Protein AF-A0A822A6I9-F1 (afdb_monomer_lite)

Secondary structure (DSSP, 8-state):
--PPPPPPP---------------------------------------PPPPPS-PPPPPPP-S-GGGTTS----HHHHT--------TTTT----SS-GGGG-TTSPPPHHHHHHTS---S-HHHHHHHHHHT---TT-PPPPP--HHHHHHHHHTTS------

pLDDT: mean 73.32, std 19.35, range [28.64, 95.44]

Structure (mmCIF, N/CA/C/O backbone):
data_AF-A0A822A6I9-F1
#
_entry.id   AF-A0A822A6I9-F1
#
loop_
_atom_site.group_PDB
_atom_site.id
_atom_site.type_symbol
_atom_site.label_atom_id
_atom_site.label_alt_id
_atom_site.label_comp_id
_atom_site.label_asym_id
_atom_site.label_entity_id
_atom_site.label_seq_id
_atom_site.pdbx_PDB_ins_code
_atom_site.Cartn_x
_atom_site.Cartn_y
_atom_site.Cartn_z
_atom_site.occupancy
_atom_site.B_iso_or_equiv
_atom_site.auth_seq_id
_atom_site.auth_comp_id
_atom_site.auth_asym_id
_atom_site.auth_atom_id
_atom_site.pdbx_PDB_model_num
ATOM 1 N N . MET A 1 1 ? -6.146 -0.166 -33.565 1.00 44.50 1 MET A N 1
ATOM 2 C CA . MET A 1 1 ? -5.992 -0.046 -35.032 1.00 44.50 1 MET A CA 1
ATOM 3 C C . MET A 1 1 ? -5.838 1.429 -35.357 1.00 44.50 1 MET A C 1
ATOM 5 O O . MET A 1 1 ? -6.741 2.186 -35.039 1.00 44.50 1 MET A O 1
ATOM 9 N N . ALA A 1 2 ? -4.689 1.839 -35.889 1.00 55.34 2 ALA A N 1
ATOM 10 C CA . ALA A 1 2 ? -4.412 3.209 -36.334 1.00 55.34 2 ALA A CA 1
ATOM 11 C C . ALA A 1 2 ? -4.028 3.170 -37.829 1.00 55.34 2 ALA A C 1
ATOM 13 O O . ALA A 1 2 ? -3.448 2.162 -38.244 1.00 55.34 2 ALA A O 1
ATOM 14 N N . PRO A 1 3 ? -4.359 4.188 -38.646 1.00 67.62 3 PRO A N 1
ATOM 15 C CA . PRO A 1 3 ? -4.073 4.172 -40.082 1.00 67.62 3 PRO A CA 1
ATOM 16 C C . PRO A 1 3 ? -2.643 4.665 -40.408 1.00 67.62 3 PRO A C 1
ATOM 18 O O . PRO A 1 3 ? -2.040 5.3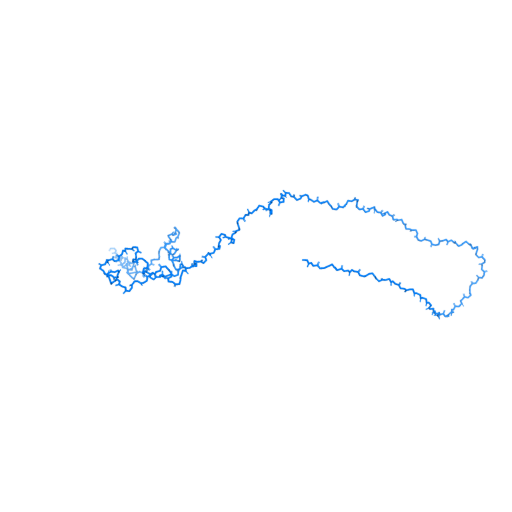61 -39.588 1.00 67.62 3 PRO A O 1
ATOM 21 N N . PRO A 1 4 ? -2.087 4.326 -41.591 1.00 55.00 4 PRO A N 1
ATOM 22 C CA . PRO A 1 4 ? -0.720 4.682 -41.969 1.00 55.00 4 PRO A CA 1
ATOM 23 C C . PRO A 1 4 ? -0.622 6.068 -42.632 1.00 55.00 4 PRO A C 1
ATOM 25 O O . PRO A 1 4 ? -1.512 6.497 -43.366 1.00 55.00 4 PRO A O 1
ATOM 28 N N . ILE A 1 5 ? 0.503 6.752 -42.402 1.00 49.09 5 ILE A N 1
ATOM 29 C CA . ILE A 1 5 ? 0.854 8.047 -43.004 1.00 49.09 5 ILE A CA 1
ATOM 30 C C . ILE A 1 5 ? 1.493 7.809 -44.380 1.00 49.09 5 ILE A C 1
ATOM 32 O O . ILE A 1 5 ? 2.503 7.117 -44.491 1.00 49.09 5 ILE A O 1
ATOM 36 N N . THR A 1 6 ? 0.913 8.406 -45.422 1.00 53.06 6 THR A N 1
ATOM 37 C CA . THR A 1 6 ? 1.451 8.436 -46.793 1.00 53.06 6 THR A CA 1
ATOM 38 C C . THR A 1 6 ? 2.342 9.669 -46.966 1.00 53.06 6 THR A C 1
ATOM 40 O O . THR A 1 6 ? 1.887 10.782 -46.713 1.00 53.06 6 THR A O 1
ATOM 43 N N . GLN A 1 7 ? 3.590 9.495 -47.414 1.00 45.00 7 GLN A N 1
ATOM 44 C CA . GLN A 1 7 ? 4.458 10.597 -47.856 1.00 45.00 7 GLN A CA 1
ATOM 45 C C . GLN A 1 7 ? 4.350 10.755 -49.379 1.00 45.00 7 GLN A C 1
ATOM 47 O O . GLN A 1 7 ? 4.449 9.771 -50.110 1.00 45.00 7 GLN A O 1
ATOM 52 N N . GLN A 1 8 ? 4.134 11.984 -49.854 1.00 37.06 8 GLN A N 1
ATOM 53 C CA . GLN A 1 8 ? 4.090 12.324 -51.278 1.00 37.06 8 GLN A CA 1
ATOM 54 C C . GLN A 1 8 ? 5.444 12.885 -51.730 1.00 37.06 8 GLN A C 1
ATOM 56 O O . GLN A 1 8 ? 5.996 13.779 -51.091 1.00 37.06 8 GLN A O 1
ATOM 61 N N . ALA A 1 9 ? 5.957 12.359 -52.843 1.00 39.69 9 ALA A N 1
ATOM 62 C CA . ALA A 1 9 ? 7.107 12.881 -53.569 1.00 39.69 9 ALA A CA 1
ATOM 63 C C . ALA A 1 9 ? 6.651 13.973 -54.547 1.00 39.69 9 ALA A C 1
ATOM 65 O O . ALA A 1 9 ? 5.690 13.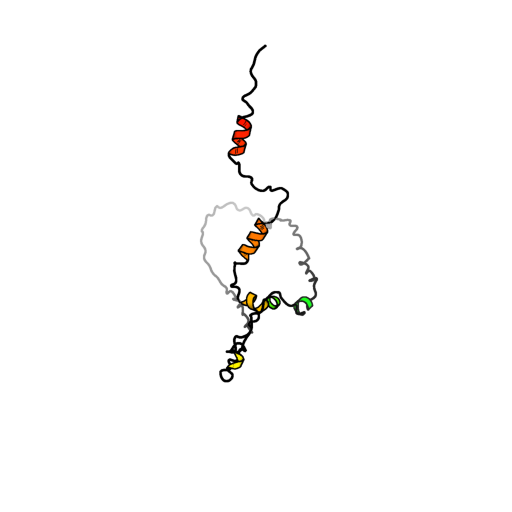764 -55.288 1.00 39.69 9 ALA A O 1
ATOM 66 N N . THR A 1 10 ? 7.348 15.109 -54.592 1.00 43.78 10 THR A N 1
ATOM 67 C CA . THR A 1 10 ? 7.144 16.135 -55.621 1.00 43.78 10 THR A CA 1
ATOM 68 C C . THR A 1 10 ? 8.398 16.300 -56.470 1.00 43.78 10 THR A C 1
ATOM 70 O O . THR A 1 10 ? 9.516 16.470 -55.989 1.00 43.78 10 THR A O 1
ATOM 73 N N . THR A 1 11 ? 8.177 16.177 -57.774 1.00 47.56 11 THR A N 1
ATOM 74 C CA . THR A 1 11 ? 9.135 16.291 -58.870 1.00 47.56 11 THR A CA 1
ATOM 75 C C . THR A 1 11 ? 9.284 17.743 -59.322 1.00 47.56 11 THR A C 1
ATOM 77 O O . THR A 1 11 ? 8.292 18.461 -59.443 1.00 47.56 11 THR A O 1
ATOM 80 N N . ASN A 1 12 ? 10.513 18.139 -59.650 1.00 47.03 12 ASN A N 1
ATOM 81 C CA . ASN A 1 12 ? 10.838 19.400 -60.324 1.00 47.03 12 ASN A CA 1
ATOM 82 C C . ASN A 1 12 ? 10.280 19.456 -61.757 1.00 47.03 12 ASN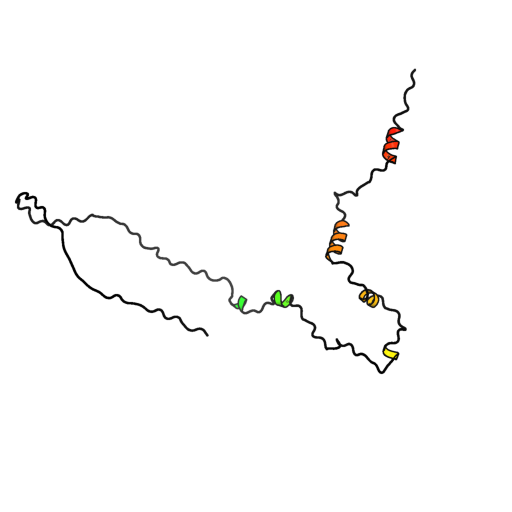 A C 1
ATOM 84 O O . ASN A 1 12 ? 10.252 18.425 -62.435 1.00 47.03 12 ASN A O 1
ATOM 88 N N . PRO A 1 13 ? 10.020 20.667 -62.279 1.00 50.19 13 PRO A N 1
ATOM 89 C CA . PRO A 1 13 ? 10.141 20.908 -63.711 1.00 50.19 13 PRO A CA 1
ATOM 90 C C . PRO A 1 13 ? 11.066 22.083 -64.085 1.00 50.19 13 PRO A C 1
ATOM 92 O O . PRO A 1 13 ? 11.322 23.011 -63.324 1.00 50.19 13 PRO A O 1
ATOM 95 N N . ASN A 1 14 ? 11.573 21.949 -65.308 1.00 36.78 14 ASN A N 1
ATOM 96 C CA . ASN A 1 14 ? 12.633 22.662 -66.022 1.00 36.78 14 ASN A CA 1
ATOM 97 C C . ASN A 1 14 ? 12.347 24.122 -66.459 1.00 36.78 14 ASN A C 1
ATOM 99 O O . ASN A 1 14 ? 11.201 24.541 -66.582 1.00 36.78 14 ASN A O 1
ATOM 103 N N . SER A 1 15 ? 13.436 24.752 -66.941 1.00 35.72 15 SER A N 1
ATOM 104 C CA . SER A 1 15 ? 13.599 25.542 -68.196 1.00 35.72 15 SER A CA 1
ATOM 105 C C . SER A 1 15 ? 13.650 27.094 -68.216 1.00 35.72 15 SER A C 1
ATOM 107 O O . SER A 1 15 ? 12.638 27.772 -68.139 1.00 35.72 15 SER A O 1
ATOM 109 N N . THR A 1 16 ? 14.875 27.584 -68.506 1.00 35.16 16 THR A N 1
ATOM 110 C CA . THR A 1 16 ? 15.320 28.367 -69.698 1.00 35.16 16 THR A CA 1
ATOM 111 C C . THR A 1 16 ? 15.175 29.905 -69.817 1.00 35.16 16 THR A C 1
ATOM 113 O O . THR A 1 16 ? 14.095 30.471 -69.718 1.00 35.16 16 THR A O 1
ATOM 116 N N . SER A 1 17 ? 16.293 30.504 -70.293 1.00 33.44 17 SER A N 1
ATOM 117 C CA . SER A 1 17 ? 16.526 31.817 -70.960 1.00 33.44 17 SER A CA 1
ATOM 118 C C . SER A 1 17 ? 16.556 33.055 -70.055 1.00 33.44 17 SER A C 1
ATOM 120 O O . SER A 1 17 ? 15.787 33.143 -69.117 1.00 33.44 17 SER A O 1
ATOM 122 N N . GLY A 1 18 ? 17.397 34.077 -70.224 1.00 28.64 18 GLY A N 1
ATOM 123 C CA . GLY A 1 18 ? 18.403 34.482 -71.212 1.00 28.64 18 GLY A CA 1
ATOM 124 C C . GLY A 1 18 ? 18.602 36.003 -71.030 1.00 28.64 18 GLY A C 1
ATOM 125 O O . GLY A 1 18 ? 17.648 36.678 -70.656 1.00 28.64 18 GLY A O 1
ATOM 126 N N . GLY A 1 19 ? 19.797 36.566 -71.259 1.00 30.08 19 GLY A N 1
ATOM 127 C CA . GLY A 1 19 ? 19.958 38.033 -71.309 1.00 30.08 19 GLY A CA 1
ATOM 128 C C . GLY A 1 19 ? 21.328 38.578 -70.899 1.00 30.08 19 GLY A C 1
ATOM 129 O O . GLY A 1 19 ? 21.676 38.603 -69.725 1.00 30.08 19 GLY A O 1
ATOM 130 N N . SER A 1 20 ? 22.077 39.037 -71.899 1.00 33.16 20 SER A N 1
ATOM 131 C CA . SER A 1 20 ? 23.419 39.625 -71.844 1.00 33.16 20 SER A CA 1
ATOM 132 C C . SER A 1 20 ? 23.433 41.106 -71.449 1.00 33.16 20 SER A C 1
ATOM 134 O O . SER A 1 20 ? 22.589 41.858 -71.920 1.00 33.16 20 SER A O 1
ATOM 136 N N . SER A 1 21 ? 24.502 41.555 -70.781 1.00 32.16 21 SER A N 1
ATOM 137 C CA . SER A 1 21 ? 25.232 42.788 -71.140 1.00 32.16 21 SER A CA 1
ATOM 138 C C . SER A 1 21 ? 26.484 42.936 -70.274 1.00 32.16 21 SER A C 1
ATOM 140 O O . SER A 1 21 ? 26.359 42.947 -69.057 1.00 32.16 21 SER A O 1
ATOM 142 N N . ILE A 1 22 ? 27.661 43.088 -70.884 1.00 37.78 22 ILE A N 1
ATOM 143 C CA . ILE A 1 22 ? 28.620 44.165 -70.581 1.00 37.78 22 ILE A CA 1
ATOM 144 C C . ILE A 1 22 ? 29.614 44.242 -71.744 1.00 37.78 22 ILE A C 1
ATOM 146 O O . ILE A 1 22 ? 30.233 43.266 -72.166 1.00 37.78 22 ILE A O 1
ATOM 150 N N . SER A 1 23 ? 29.685 45.448 -72.280 1.00 34.00 23 SER A N 1
ATOM 151 C CA . SER A 1 23 ? 30.459 45.901 -73.418 1.00 34.00 23 SER A CA 1
ATOM 152 C C . SER A 1 23 ? 31.916 46.199 -73.054 1.00 34.00 23 SER A C 1
ATOM 154 O O . SER A 1 23 ? 32.202 46.914 -72.100 1.00 34.00 23 SER A O 1
ATOM 156 N N . THR A 1 24 ? 32.806 45.675 -73.8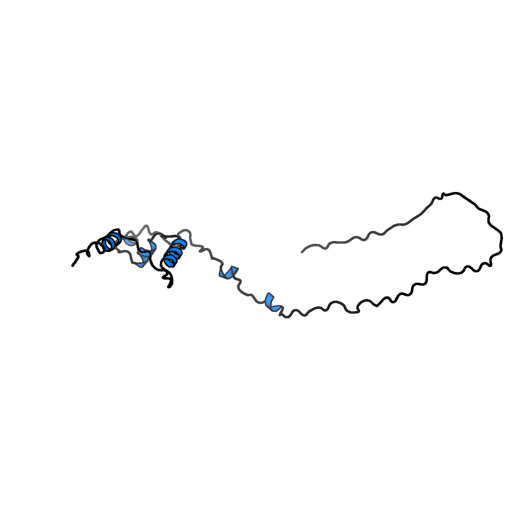96 1.00 37.91 24 THR A N 1
ATOM 157 C CA . THR A 1 24 ? 33.958 46.352 -74.517 1.00 37.91 24 THR A CA 1
ATOM 158 C C . THR A 1 24 ? 34.886 47.207 -73.644 1.00 37.91 24 THR A C 1
ATOM 160 O O . THR A 1 24 ? 34.611 48.373 -73.376 1.00 37.91 24 THR A O 1
ATOM 163 N N . ASN A 1 25 ? 36.114 46.720 -73.447 1.00 38.56 25 ASN A N 1
ATOM 164 C CA . ASN A 1 25 ? 37.275 47.539 -73.791 1.00 38.56 25 ASN A CA 1
ATOM 165 C C . ASN A 1 25 ? 38.404 46.675 -74.365 1.00 38.56 25 ASN A C 1
ATOM 167 O O . ASN A 1 25 ? 38.976 45.810 -73.704 1.00 38.56 25 ASN A O 1
ATOM 171 N N . ARG A 1 26 ? 38.648 46.900 -75.657 1.00 41.19 26 ARG A N 1
ATOM 172 C CA . ARG A 1 26 ? 39.664 46.286 -76.505 1.00 41.19 26 ARG A CA 1
ATOM 173 C C . ARG A 1 26 ? 40.939 47.114 -76.349 1.00 41.19 26 ARG A C 1
ATOM 175 O O . ARG A 1 26 ? 41.004 48.224 -76.861 1.00 41.19 26 ARG A O 1
ATOM 182 N N . LEU A 1 27 ? 41.950 46.563 -75.683 1.00 46.53 27 LEU A N 1
ATOM 183 C CA . LEU A 1 27 ? 43.335 46.971 -75.901 1.00 46.53 27 LEU A CA 1
ATOM 184 C C . LEU A 1 27 ? 43.939 45.980 -76.888 1.00 46.53 27 LEU A C 1
ATOM 186 O O . LEU A 1 27 ? 44.154 44.813 -76.559 1.00 46.53 27 LEU A O 1
ATOM 190 N N . GLU A 1 28 ? 44.156 46.453 -78.112 1.00 49.34 28 GLU A N 1
ATOM 191 C CA . GLU A 1 28 ? 44.988 45.768 -79.089 1.00 49.34 28 GLU A CA 1
ATOM 192 C C . GLU A 1 28 ? 46.375 45.525 -78.498 1.00 49.34 28 GLU A C 1
ATOM 194 O O . GLU A 1 28 ? 47.066 46.459 -78.094 1.00 49.34 28 GLU A O 1
ATOM 199 N N . ARG A 1 29 ? 46.792 44.261 -78.474 1.00 45.16 29 ARG A N 1
ATOM 200 C CA . ARG A 1 29 ? 48.202 43.900 -78.413 1.00 45.16 29 ARG A CA 1
ATOM 201 C C . ARG A 1 29 ? 48.458 42.715 -79.329 1.00 45.16 29 ARG A C 1
ATOM 203 O O . ARG A 1 29 ? 48.039 41.598 -79.059 1.00 45.16 29 ARG A O 1
ATOM 210 N N . ASP A 1 30 ? 49.158 43.062 -80.399 1.00 43.97 30 ASP A N 1
ATOM 211 C CA . ASP A 1 30 ? 50.222 42.316 -81.055 1.00 43.97 30 ASP A CA 1
ATOM 212 C C . ASP A 1 30 ? 49.881 40.911 -81.574 1.00 43.97 30 ASP A C 1
ATOM 214 O O . ASP A 1 30 ? 49.856 39.902 -80.868 1.00 43.97 30 ASP A O 1
ATOM 218 N N . SER A 1 31 ? 49.695 40.862 -82.890 1.00 52.72 31 SER A N 1
ATOM 219 C CA . SER A 1 31 ? 49.733 39.664 -83.711 1.00 52.72 31 SER A CA 1
ATOM 220 C C . SER A 1 31 ? 51.110 38.997 -83.640 1.00 52.72 31 SER A C 1
ATOM 222 O O . SER A 1 31 ? 51.959 39.186 -84.510 1.00 52.72 31 SER A O 1
ATOM 224 N N . LYS A 1 32 ? 51.306 38.125 -82.652 1.00 46.59 32 LYS A N 1
ATOM 225 C CA . LYS A 1 32 ? 52.234 36.998 -82.764 1.00 46.59 32 LYS A CA 1
ATOM 226 C C . LYS A 1 32 ? 51.414 35.724 -82.843 1.00 46.59 32 LYS A C 1
ATOM 228 O O . LYS A 1 32 ? 50.689 35.386 -81.915 1.00 46.59 32 LYS A O 1
ATOM 233 N N . LYS A 1 33 ? 51.532 35.030 -83.980 1.00 49.91 33 LYS A N 1
ATOM 234 C CA . LYS A 1 33 ? 51.121 33.633 -84.164 1.00 49.91 33 LYS A CA 1
ATOM 235 C C . LYS A 1 33 ? 51.767 32.800 -83.054 1.00 49.91 33 LYS A C 1
ATOM 237 O O . LYS A 1 33 ? 52.885 32.321 -83.214 1.00 49.91 33 LYS A O 1
ATOM 242 N N . HIS A 1 34 ? 51.094 32.679 -81.916 1.00 47.31 34 HIS A N 1
ATOM 243 C CA . HIS A 1 34 ? 51.454 31.704 -80.910 1.00 47.31 34 HIS A CA 1
ATOM 244 C C . HIS A 1 34 ? 50.702 30.432 -81.270 1.00 47.31 34 HIS A C 1
ATOM 246 O O . HIS A 1 34 ? 49.474 30.417 -81.363 1.00 47.31 34 HIS A O 1
ATOM 252 N N . ASP A 1 35 ? 51.502 29.435 -81.625 1.00 53.44 35 ASP A N 1
ATOM 253 C CA . ASP A 1 35 ? 51.160 28.032 -81.775 1.00 53.44 35 ASP A CA 1
ATOM 254 C C . ASP A 1 35 ? 49.923 27.685 -80.932 1.00 53.44 35 ASP A C 1
ATOM 256 O O . ASP A 1 35 ? 49.918 27.918 -79.721 1.00 53.44 35 ASP A O 1
ATOM 260 N N . ARG A 1 36 ? 48.847 27.196 -81.565 1.00 60.50 36 ARG A N 1
ATOM 261 C CA . ARG A 1 36 ? 47.628 26.757 -80.868 1.00 60.50 36 ARG A CA 1
ATOM 262 C C . ARG A 1 36 ? 47.904 25.453 -80.116 1.00 60.50 36 ARG A C 1
ATOM 264 O O . ARG A 1 36 ? 47.254 24.441 -80.346 1.00 60.50 36 ARG A O 1
ATOM 271 N N . ARG A 1 37 ? 48.859 25.477 -79.194 1.00 63.25 37 ARG A N 1
ATOM 272 C CA . ARG A 1 37 ? 48.989 24.484 -78.139 1.00 63.25 37 ARG A CA 1
ATOM 273 C C . ARG A 1 37 ? 48.117 24.973 -77.003 1.00 63.25 37 ARG A C 1
ATOM 275 O O . ARG A 1 37 ? 48.541 25.744 -76.149 1.00 63.25 37 ARG A O 1
ATOM 282 N N . SER A 1 38 ? 46.847 24.595 -77.065 1.00 65.50 38 SER A N 1
ATOM 283 C CA . SER A 1 38 ? 45.931 24.693 -75.937 1.00 65.50 38 SER A CA 1
ATOM 284 C C . SER A 1 38 ? 46.431 23.754 -74.844 1.00 65.50 38 SER A C 1
ATOM 286 O O . SER A 1 38 ? 46.000 22.604 -74.775 1.00 65.50 38 SER A O 1
ATOM 288 N N . ASP A 1 39 ? 47.396 24.210 -74.051 1.00 71.75 39 ASP A N 1
ATOM 289 C CA . ASP A 1 39 ? 47.864 23.426 -72.919 1.00 71.75 39 ASP A CA 1
ATOM 290 C C . ASP A 1 39 ? 46.796 23.472 -71.825 1.00 71.75 39 ASP A C 1
ATOM 292 O O . ASP A 1 39 ? 46.253 24.531 -71.490 1.00 71.75 39 ASP A O 1
ATOM 296 N N . LEU A 1 40 ? 46.419 22.302 -71.319 1.00 79.56 40 LEU A N 1
ATOM 297 C CA . LEU A 1 40 ? 45.323 22.176 -70.367 1.00 79.56 40 LEU A CA 1
ATOM 298 C C . LEU A 1 40 ? 45.788 22.685 -68.998 1.00 79.56 40 LEU A C 1
ATOM 300 O O . LEU A 1 40 ? 46.564 22.029 -68.307 1.00 79.56 40 LEU A O 1
ATOM 304 N N . VAL A 1 41 ? 45.286 23.846 -68.573 1.00 80.00 41 VAL A N 1
ATOM 305 C CA . VAL A 1 41 ? 45.552 24.375 -67.228 1.00 80.00 41 VAL A CA 1
ATOM 306 C C . VAL A 1 41 ? 44.739 23.572 -66.209 1.00 80.00 41 VAL A C 1
ATOM 308 O O . VAL A 1 41 ? 43.590 23.893 -65.913 1.00 80.00 41 VAL A O 1
ATOM 311 N N . CYS A 1 42 ? 45.336 22.512 -65.661 1.00 81.88 42 CYS A N 1
ATOM 312 C CA . CYS A 1 42 ? 44.777 21.747 -64.550 1.00 81.88 42 CYS A CA 1
ATOM 313 C C . CYS A 1 42 ? 45.609 21.971 -63.285 1.00 81.88 42 CYS A C 1
ATOM 315 O O . CYS A 1 42 ? 46.831 21.810 -63.283 1.00 81.88 42 CYS A O 1
ATOM 317 N N . ARG A 1 43 ? 44.954 22.322 -62.172 1.00 85.56 43 ARG A N 1
ATOM 318 C CA . ARG A 1 43 ? 45.628 22.380 -60.874 1.00 85.56 43 ARG A CA 1
ATOM 319 C C . ARG A 1 43 ? 45.743 20.967 -60.316 1.00 85.56 43 ARG A C 1
ATOM 321 O O . ARG A 1 43 ? 44.790 20.454 -59.738 1.00 85.56 43 ARG A O 1
ATOM 328 N N . VAL A 1 44 ? 46.919 20.367 -60.480 1.00 88.75 44 VAL A N 1
ATOM 329 C CA . VAL A 1 44 ? 47.223 19.032 -59.957 1.00 88.75 44 VAL A CA 1
ATOM 330 C C . VAL A 1 44 ? 47.013 19.011 -58.440 1.00 88.75 44 VAL A C 1
ATOM 332 O O . VAL A 1 44 ? 47.555 19.840 -57.705 1.00 88.75 44 VAL A O 1
ATOM 335 N N . ARG A 1 45 ? 46.190 18.070 -57.974 1.00 84.69 45 ARG A N 1
ATOM 336 C CA . ARG A 1 45 ? 45.920 17.800 -56.559 1.00 84.69 45 ARG A CA 1
ATOM 337 C C . ARG A 1 45 ? 46.203 16.325 -56.319 1.00 84.69 45 ARG A C 1
ATOM 339 O O . ARG A 1 45 ? 45.604 15.476 -56.967 1.00 84.69 45 ARG A O 1
ATOM 346 N N . TYR A 1 46 ? 47.090 16.034 -55.380 1.00 88.75 46 TYR A N 1
ATOM 347 C CA . TYR A 1 46 ? 47.306 14.675 -54.902 1.00 88.75 46 TYR A CA 1
ATOM 348 C C . TYR A 1 46 ? 46.490 14.496 -53.626 1.00 88.75 46 TYR A C 1
ATOM 350 O O . TYR A 1 46 ? 46.715 15.205 -52.646 1.00 88.75 46 TYR A O 1
ATOM 358 N N . THR A 1 47 ? 45.519 13.589 -53.647 1.00 87.62 47 THR A N 1
ATOM 359 C CA . THR A 1 47 ? 44.699 13.255 -52.478 1.00 87.62 47 THR A CA 1
ATOM 360 C C . THR A 1 47 ? 44.767 11.759 -52.235 1.00 87.62 47 THR A C 1
ATOM 362 O O . THR A 1 47 ? 44.530 10.979 -53.153 1.00 87.62 47 THR A O 1
ATOM 365 N N . ASN A 1 48 ? 45.051 11.365 -50.998 1.00 86.50 48 ASN A N 1
ATOM 366 C CA . ASN A 1 48 ? 44.881 9.996 -50.533 1.00 86.50 48 ASN A CA 1
ATOM 367 C C . ASN A 1 48 ? 43.617 9.963 -49.667 1.00 86.50 48 ASN A C 1
ATOM 369 O O . ASN A 1 48 ? 43.678 10.258 -48.474 1.00 86.50 48 ASN A O 1
ATOM 373 N N . VAL A 1 49 ? 42.460 9.739 -50.295 1.00 86.31 49 VAL A N 1
ATOM 374 C CA . VAL A 1 49 ? 41.200 9.593 -49.558 1.00 86.31 49 VAL A CA 1
ATOM 375 C C . VAL A 1 49 ? 41.151 8.166 -49.039 1.00 86.31 49 VAL A C 1
ATOM 377 O O . VAL A 1 49 ? 41.166 7.217 -49.823 1.00 86.31 49 VAL A O 1
ATOM 380 N N . LEU A 1 50 ? 41.142 8.026 -47.716 1.00 88.38 50 LEU A N 1
ATOM 381 C CA . LEU A 1 50 ? 41.025 6.721 -47.084 1.00 88.38 50 LEU A CA 1
ATOM 382 C C . LEU A 1 50 ? 39.599 6.183 -47.261 1.00 88.38 50 LEU A C 1
ATOM 384 O O . LEU A 1 50 ? 38.657 6.977 -47.252 1.00 88.38 50 LEU A O 1
ATOM 388 N N . PRO A 1 51 ? 39.430 4.859 -47.411 1.00 89.50 51 PRO A N 1
ATOM 389 C CA . PRO A 1 51 ? 38.108 4.252 -47.449 1.00 89.50 51 PRO A CA 1
ATOM 390 C C . PRO A 1 51 ? 37.338 4.502 -46.152 1.00 89.50 51 PRO A C 1
ATOM 392 O O . PRO A 1 51 ? 37.933 4.575 -45.072 1.00 89.50 51 PRO A O 1
ATOM 395 N N . ASP A 1 52 ? 36.014 4.559 -46.265 1.00 85.81 52 ASP A N 1
ATOM 396 C CA . ASP A 1 52 ? 35.135 4.602 -45.102 1.00 85.81 52 ASP A CA 1
ATOM 397 C C . ASP A 1 52 ? 35.303 3.337 -44.250 1.00 85.81 52 ASP A C 1
ATOM 399 O O . ASP A 1 52 ? 35.593 2.245 -44.751 1.00 85.81 52 ASP A O 1
ATOM 403 N N . LEU A 1 53 ? 35.150 3.505 -42.933 1.00 83.38 53 LEU A N 1
ATOM 404 C CA . LEU A 1 53 ? 35.298 2.423 -41.964 1.00 83.38 53 LEU A CA 1
ATOM 405 C C . LEU A 1 53 ? 34.372 1.254 -42.348 1.00 83.38 53 LEU A C 1
ATOM 407 O O . LEU A 1 53 ? 33.160 1.442 -42.419 1.00 83.38 53 LEU A O 1
ATOM 411 N N . PRO A 1 54 ? 34.907 0.038 -42.550 1.00 84.44 54 PRO A N 1
ATOM 412 C CA . PRO A 1 54 ? 34.171 -1.051 -43.194 1.00 84.44 54 PRO A CA 1
ATOM 413 C C . PRO A 1 54 ? 33.200 -1.781 -42.252 1.00 84.44 54 PRO A C 1
ATOM 415 O O . PRO A 1 54 ? 32.782 -2.899 -42.551 1.00 84.44 54 PRO A O 1
ATOM 418 N N . PHE A 1 55 ? 32.888 -1.211 -41.084 1.00 85.31 55 PHE A N 1
ATOM 419 C CA . PHE A 1 55 ? 32.118 -1.894 -40.050 1.00 85.31 55 PHE A CA 1
ATOM 420 C C . PHE A 1 55 ? 30.962 -1.043 -39.553 1.00 85.31 55 PHE A C 1
ATOM 422 O O . PHE A 1 55 ? 31.160 0.027 -38.976 1.00 85.31 55 PHE A O 1
ATOM 429 N N . ASP A 1 56 ? 29.768 -1.607 -39.675 1.00 89.38 56 ASP A N 1
ATOM 430 C CA . ASP A 1 56 ? 28.587 -1.091 -39.009 1.00 89.38 56 ASP A CA 1
ATOM 431 C C . ASP A 1 56 ? 28.666 -1.333 -37.489 1.00 89.38 56 ASP A C 1
ATOM 433 O O . ASP A 1 56 ? 29.306 -2.293 -37.027 1.00 89.38 56 ASP A O 1
ATOM 437 N N . PRO A 1 57 ? 28.001 -0.492 -36.676 1.00 90.38 57 PRO A N 1
ATOM 438 C CA . PRO A 1 57 ? 27.855 -0.733 -35.249 1.00 90.38 57 PRO A CA 1
ATOM 439 C C . PRO A 1 57 ? 27.326 -2.143 -34.966 1.00 90.38 57 PRO A C 1
ATOM 441 O O . PRO A 1 57 ? 26.356 -2.608 -35.563 1.00 90.38 57 PRO A O 1
ATOM 444 N N . LYS A 1 58 ? 27.957 -2.835 -34.015 1.00 87.75 58 LYS A N 1
ATOM 445 C CA . LYS A 1 58 ? 27.578 -4.205 -33.657 1.00 87.75 58 LYS A CA 1
ATOM 446 C C . LYS A 1 58 ? 26.377 -4.197 -32.719 1.00 87.75 58 LYS A C 1
ATOM 448 O O . LYS A 1 58 ? 26.412 -3.565 -31.664 1.00 87.75 58 LYS A O 1
ATOM 453 N N . PHE A 1 59 ? 25.349 -4.969 -33.056 1.00 88.75 59 PHE A N 1
ATOM 454 C CA . PHE A 1 59 ? 24.238 -5.219 -32.145 1.00 88.75 59 PHE A CA 1
ATOM 455 C C . PHE A 1 59 ? 24.698 -6.062 -30.954 1.00 88.75 59 PHE A C 1
ATOM 457 O O . PHE A 1 59 ? 25.299 -7.126 -31.113 1.00 88.75 59 PHE A O 1
ATOM 464 N N . LEU A 1 60 ? 24.383 -5.598 -29.747 1.00 91.12 60 LEU A N 1
ATOM 465 C CA . LEU A 1 60 ? 24.586 -6.367 -28.528 1.00 91.12 60 LEU A CA 1
ATOM 466 C C . LEU A 1 60 ? 23.391 -7.288 -28.296 1.00 91.12 60 LEU A C 1
ATOM 468 O O . LEU A 1 60 ? 22.235 -6.863 -28.342 1.00 91.12 60 LEU A O 1
ATOM 472 N N . ARG A 1 61 ? 23.672 -8.561 -28.009 1.00 90.62 61 ARG A N 1
ATOM 473 C CA . ARG A 1 61 ? 22.629 -9.514 -27.636 1.00 90.62 61 ARG A CA 1
ATOM 474 C C . ARG A 1 61 ? 22.066 -9.130 -26.270 1.00 90.62 61 ARG A C 1
ATOM 476 O O . ARG A 1 61 ? 22.806 -9.031 -25.295 1.00 90.62 61 ARG A O 1
ATOM 483 N N . TYR A 1 62 ? 20.749 -8.961 -26.197 1.00 90.44 62 TYR A N 1
ATOM 484 C CA . TYR A 1 62 ? 20.064 -8.713 -24.935 1.00 90.44 62 TYR A CA 1
ATOM 485 C C . TYR A 1 62 ? 20.232 -9.924 -23.995 1.00 90.44 62 TYR A C 1
ATOM 487 O O . TYR A 1 62 ? 19.861 -11.036 -24.380 1.00 90.44 62 TYR A O 1
ATOM 495 N N . PRO A 1 63 ? 20.790 -9.753 -22.780 1.00 89.81 63 PRO A N 1
ATOM 496 C CA . PRO A 1 63 ? 21.253 -10.870 -21.952 1.00 89.81 63 PRO A CA 1
ATOM 497 C C . PRO A 1 63 ? 20.141 -11.540 -21.134 1.00 89.81 63 PRO A C 1
ATOM 499 O O . PRO A 1 63 ? 20.424 -12.352 -20.257 1.00 89.81 63 PRO A O 1
ATOM 502 N N . PHE A 1 64 ? 18.876 -11.201 -21.377 1.00 88.38 64 PHE A N 1
ATOM 503 C CA . PHE A 1 64 ? 17.771 -11.694 -20.570 1.00 88.38 64 PHE A CA 1
ATOM 504 C C . PHE A 1 64 ? 16.687 -12.359 -21.412 1.00 88.38 64 PHE A C 1
ATOM 506 O O . PHE A 1 64 ? 16.417 -11.936 -22.536 1.00 88.38 64 PHE A O 1
ATOM 513 N N . SER A 1 65 ? 16.038 -13.379 -20.845 1.00 83.75 65 SER A N 1
ATOM 514 C CA . SER A 1 65 ? 14.942 -14.081 -21.510 1.00 83.75 65 SER A CA 1
ATOM 515 C C . SER A 1 65 ? 13.718 -13.180 -21.684 1.00 83.75 65 SER A C 1
ATOM 517 O O . SER A 1 65 ? 13.402 -12.343 -20.830 1.00 83.75 65 SER A O 1
ATOM 519 N N . GLN A 1 66 ? 13.007 -13.374 -22.795 1.00 82.19 66 GLN A N 1
ATOM 520 C CA . GLN A 1 66 ? 11.737 -12.695 -23.067 1.00 82.19 66 GLN A CA 1
ATOM 521 C C . GLN A 1 66 ? 10.653 -13.099 -22.050 1.00 82.19 66 GLN A C 1
ATOM 523 O O . GLN A 1 66 ? 9.783 -12.295 -21.722 1.00 82.19 66 GLN A O 1
ATOM 528 N N . ASP A 1 67 ? 10.786 -14.280 -21.437 1.00 83.81 67 ASP A N 1
ATOM 529 C CA . ASP A 1 67 ? 9.883 -14.800 -20.402 1.00 83.81 67 ASP A CA 1
ATOM 530 C C . ASP A 1 67 ? 9.785 -13.910 -19.158 1.00 83.81 67 ASP A C 1
ATOM 532 O O . ASP A 1 67 ? 8.827 -14.020 -18.392 1.00 83.81 67 ASP A O 1
ATOM 536 N N . ARG A 1 68 ? 10.745 -12.998 -18.939 1.00 79.88 68 ARG A N 1
ATOM 537 C CA . ARG A 1 68 ? 10.669 -12.025 -17.837 1.00 79.88 68 ARG A CA 1
ATOM 538 C C . ARG A 1 68 ? 9.462 -11.095 -17.938 1.00 79.88 68 ARG A C 1
ATOM 540 O O . ARG A 1 68 ? 9.051 -10.573 -16.908 1.00 79.88 68 ARG A O 1
ATOM 547 N N . PHE A 1 69 ? 8.933 -10.893 -19.142 1.00 76.94 69 PHE A N 1
ATOM 548 C CA . PHE A 1 69 ? 7.745 -10.076 -19.395 1.00 76.94 69 PHE A CA 1
ATOM 549 C C . PHE A 1 69 ? 6.460 -10.908 -19.455 1.00 76.94 69 PHE A C 1
ATOM 551 O O . PHE A 1 69 ? 5.371 -10.354 -19.378 1.00 76.94 69 PHE A O 1
ATOM 558 N N . VAL A 1 70 ? 6.589 -12.231 -19.585 1.00 81.12 70 VAL A N 1
ATOM 559 C CA . VAL A 1 70 ? 5.459 -13.166 -19.686 1.00 81.12 70 VAL A CA 1
ATOM 560 C C . VAL A 1 70 ? 5.080 -13.711 -18.310 1.00 81.12 70 VAL A C 1
ATOM 562 O O . VAL A 1 70 ? 3.907 -13.934 -18.022 1.00 81.12 70 VAL A O 1
ATOM 565 N N . ARG A 1 71 ? 6.066 -13.919 -17.427 1.00 82.25 71 ARG A N 1
ATOM 566 C CA . ARG A 1 71 ? 5.814 -14.427 -16.078 1.00 82.25 71 ARG A CA 1
ATOM 567 C C . ARG A 1 71 ? 5.204 -13.334 -15.205 1.00 82.25 71 ARG A C 1
ATOM 569 O O . ARG A 1 71 ? 5.886 -12.377 -14.842 1.00 82.25 71 ARG A O 1
ATOM 576 N N . TYR A 1 72 ? 3.953 -13.545 -14.805 1.00 85.25 72 TYR A N 1
ATOM 577 C CA . TYR A 1 72 ? 3.278 -12.713 -13.817 1.00 85.25 72 TYR A CA 1
ATOM 578 C C . TYR A 1 72 ? 4.100 -12.624 -12.524 1.00 85.25 72 TYR A C 1
ATOM 580 O O . TYR A 1 72 ? 4.577 -13.630 -11.987 1.00 85.25 72 TYR A O 1
ATOM 588 N N . LYS A 1 73 ? 4.286 -11.393 -12.046 1.00 82.94 73 LYS A N 1
ATOM 589 C CA . LYS A 1 73 ? 4.906 -11.082 -10.761 1.00 82.94 73 LYS A CA 1
ATOM 590 C C . LYS A 1 73 ? 3.994 -10.099 -10.043 1.00 82.94 73 LYS A C 1
ATOM 592 O O . LYS A 1 73 ? 3.756 -9.033 -10.607 1.00 82.94 73 LYS A O 1
ATOM 597 N N . PRO A 1 74 ? 3.533 -10.418 -8.825 1.00 85.94 74 PRO A N 1
ATOM 598 C CA . PRO A 1 74 ? 2.658 -9.521 -8.097 1.00 85.94 74 PRO A CA 1
ATOM 599 C C . PRO A 1 74 ? 3.394 -8.216 -7.814 1.00 85.94 74 PRO A C 1
ATOM 601 O O . PRO A 1 74 ? 4.488 -8.212 -7.231 1.00 85.94 74 PRO A O 1
ATOM 604 N N . THR A 1 75 ? 2.813 -7.114 -8.268 1.00 88.69 75 THR A N 1
ATOM 605 C CA . THR A 1 75 ? 3.388 -5.784 -8.085 1.00 88.69 75 THR A CA 1
ATOM 606 C C . THR A 1 75 ? 3.139 -5.272 -6.667 1.00 88.69 75 THR A C 1
ATOM 608 O O . THR A 1 75 ? 2.261 -5.745 -5.944 1.00 88.69 75 THR A O 1
ATOM 611 N N . SER A 1 76 ? 3.908 -4.268 -6.239 1.00 89.56 76 SER A N 1
ATOM 612 C CA . SER A 1 76 ? 3.644 -3.589 -4.964 1.00 89.56 76 SER A CA 1
ATOM 613 C C . SER A 1 76 ? 2.259 -2.940 -4.937 1.00 89.56 76 SER A C 1
ATOM 615 O O . SER A 1 76 ? 1.675 -2.826 -3.869 1.00 89.56 76 SER A O 1
ATOM 617 N N . LEU A 1 77 ? 1.727 -2.543 -6.098 1.00 90.25 77 LEU A N 1
ATOM 618 C CA . LEU A 1 77 ? 0.391 -1.964 -6.206 1.00 90.25 77 LEU A CA 1
ATOM 619 C C . LEU A 1 77 ? -0.686 -2.973 -5.798 1.00 90.25 77 LEU A C 1
ATOM 621 O O . LEU A 1 77 ? -1.560 -2.636 -5.012 1.00 90.25 77 LEU A O 1
ATOM 625 N N . GLU A 1 78 ? -0.576 -4.216 -6.266 1.00 91.19 78 GLU A N 1
ATOM 626 C CA . GLU A 1 78 ? -1.507 -5.292 -5.904 1.00 91.19 78 GLU A CA 1
ATOM 627 C C . GLU A 1 78 ? -1.430 -5.635 -4.416 1.00 91.19 78 GLU A C 1
ATOM 629 O O . GLU A 1 78 ? -2.451 -5.836 -3.768 1.00 91.19 78 GLU A O 1
ATOM 634 N N . LYS A 1 79 ? -0.218 -5.664 -3.850 1.00 89.75 79 LYS A N 1
ATOM 635 C CA . LYS A 1 79 ? -0.020 -5.962 -2.423 1.00 89.75 79 LYS A CA 1
ATOM 636 C C . LYS A 1 79 ? -0.522 -4.853 -1.504 1.00 89.75 79 LYS A C 1
ATOM 638 O O . LYS A 1 79 ? -1.000 -5.138 -0.414 1.00 89.75 79 LYS A O 1
ATOM 643 N N . ASN A 1 80 ? -0.369 -3.602 -1.929 1.00 92.75 80 ASN A N 1
ATOM 644 C CA . ASN A 1 80 ? -0.747 -2.429 -1.145 1.00 92.75 80 ASN A CA 1
ATOM 645 C C . ASN A 1 80 ? -2.186 -1.982 -1.415 1.00 92.75 80 ASN A C 1
ATOM 647 O O . ASN A 1 80 ? -2.620 -0.969 -0.863 1.00 92.75 80 ASN A O 1
ATOM 651 N N . TYR A 1 81 ? -2.915 -2.696 -2.274 1.00 93.94 81 TYR A N 1
ATOM 652 C CA . TYR A 1 81 ? -4.307 -2.393 -2.532 1.00 93.94 81 TYR A CA 1
ATOM 653 C C . TYR A 1 81 ? -5.127 -2.667 -1.270 1.00 93.94 81 TYR A C 1
ATOM 655 O O . TYR A 1 81 ? -5.140 -3.779 -0.737 1.00 93.94 81 TYR A O 1
ATOM 663 N N . ARG A 1 82 ? -5.788 -1.621 -0.771 1.00 93.12 82 ARG A N 1
ATOM 664 C CA . ARG A 1 82 ? -6.740 -1.739 0.328 1.00 93.12 82 ARG A CA 1
ATOM 665 C C . ARG A 1 82 ? -8.088 -2.058 -0.292 1.00 93.12 82 ARG A C 1
ATOM 667 O O . ARG A 1 82 ? -8.626 -1.246 -1.034 1.00 93.12 82 ARG A O 1
ATOM 674 N N . TRP A 1 83 ? -8.568 -3.261 -0.021 1.00 92.75 83 TRP A N 1
ATOM 675 C CA . TRP A 1 83 ? -9.889 -3.689 -0.443 1.00 92.75 83 TRP A CA 1
ATOM 676 C C . TRP A 1 83 ? -10.919 -2.993 0.431 1.00 92.75 83 TRP A C 1
ATOM 678 O O . TRP A 1 83 ? -10.822 -3.054 1.660 1.00 92.75 83 TRP A O 1
ATOM 688 N N . ASP A 1 84 ? -11.888 -2.352 -0.206 1.00 90.12 84 ASP A N 1
ATOM 689 C CA . ASP A 1 84 ? -13.035 -1.816 0.506 1.00 90.12 84 ASP A CA 1
ATOM 690 C C . ASP A 1 84 ? -13.902 -2.990 0.971 1.00 90.12 84 ASP A C 1
ATOM 692 O O . ASP A 1 84 ? -14.241 -3.884 0.189 1.00 90.12 84 ASP A O 1
ATOM 696 N N . LEU A 1 85 ? -14.237 -3.014 2.262 1.00 88.88 85 LEU A N 1
ATOM 697 C CA . LEU A 1 85 ? -15.185 -3.984 2.793 1.00 88.88 85 LEU A CA 1
ATOM 698 C C . LEU A 1 85 ? -16.581 -3.540 2.355 1.00 88.88 85 LEU A C 1
ATOM 700 O O . LEU A 1 85 ? -17.152 -2.611 2.922 1.00 88.88 85 LEU A O 1
ATOM 704 N N . LEU A 1 86 ? -17.110 -4.191 1.320 1.00 89.31 86 LEU A N 1
ATOM 705 C CA . LEU A 1 86 ? -18.481 -3.986 0.860 1.00 89.31 86 LEU A CA 1
ATOM 706 C C . LEU A 1 86 ? -19.435 -4.689 1.829 1.00 89.31 86 LEU A C 1
ATOM 708 O O . LEU A 1 86 ? -19.768 -5.858 1.644 1.00 89.31 86 LEU A O 1
ATOM 712 N N . THR A 1 87 ? -19.815 -3.995 2.897 1.00 88.19 87 THR A N 1
ATOM 713 C CA . THR A 1 87 ? -20.775 -4.500 3.881 1.00 88.19 87 THR A CA 1
ATOM 714 C C . THR A 1 87 ? -22.211 -4.284 3.413 1.00 88.19 87 THR A C 1
ATOM 716 O O . THR A 1 87 ? -22.493 -3.405 2.595 1.00 88.19 87 THR A O 1
ATOM 719 N N . GLU A 1 88 ? -23.130 -5.081 3.955 1.00 89.12 88 GLU A N 1
ATOM 720 C CA . GLU A 1 88 ? -24.570 -4.877 3.791 1.00 89.12 88 GLU A CA 1
ATOM 721 C C . GLU A 1 88 ? -25.010 -3.533 4.398 1.00 89.12 88 GLU A C 1
ATOM 723 O O . GLU A 1 88 ? -24.248 -2.871 5.110 1.00 89.12 88 GLU A O 1
ATOM 728 N N . HIS A 1 89 ? -26.237 -3.101 4.096 1.00 88.81 89 HIS A N 1
ATOM 729 C CA . HIS A 1 89 ? -26.757 -1.805 4.550 1.00 88.81 89 HIS A CA 1
ATOM 730 C C . HIS A 1 89 ? -26.789 -1.681 6.083 1.00 88.81 89 HIS A C 1
ATOM 732 O O . HIS A 1 89 ? -26.594 -0.594 6.621 1.00 88.81 89 HIS A O 1
ATOM 738 N N . ASP A 1 90 ? -27.035 -2.784 6.782 1.00 90.12 90 ASP A N 1
ATOM 739 C CA . ASP A 1 90 ? -27.052 -2.878 8.243 1.00 90.12 90 ASP A CA 1
ATOM 740 C C . ASP A 1 90 ? -25.687 -3.266 8.836 1.00 90.12 90 ASP A C 1
ATOM 742 O O . ASP A 1 90 ? -25.569 -3.469 10.043 1.00 90.12 90 ASP A O 1
ATOM 746 N N . VAL A 1 91 ? -24.643 -3.365 8.003 1.00 90.44 91 VAL A N 1
ATOM 747 C CA . VAL A 1 91 ? -23.290 -3.763 8.415 1.00 90.44 91 VAL A CA 1
ATOM 748 C C . VAL A 1 91 ? -23.283 -5.146 9.101 1.00 90.44 91 VAL A C 1
ATOM 750 O O . VAL A 1 91 ? -22.390 -5.454 9.888 1.00 90.44 91 VAL A O 1
ATOM 753 N N . GLY A 1 92 ? -24.270 -6.002 8.802 1.00 87.75 92 GLY A N 1
ATOM 754 C CA . GLY A 1 92 ? -24.436 -7.313 9.435 1.00 87.75 92 GLY A CA 1
ATOM 755 C C . GLY A 1 92 ? -24.933 -7.256 10.884 1.00 87.75 92 GLY A C 1
ATOM 756 O O . GLY A 1 92 ? -24.754 -8.223 11.626 1.00 87.75 92 GLY A O 1
ATOM 757 N N . VAL A 1 93 ? -25.513 -6.129 11.312 1.00 92.12 93 VAL A N 1
ATOM 758 C CA . VAL A 1 93 ? -26.093 -5.947 12.648 1.00 92.12 93 VAL A CA 1
ATOM 759 C C . VAL A 1 93 ? -27.616 -5.881 12.542 1.00 92.12 93 VAL A C 1
ATOM 761 O O . VAL A 1 93 ? -28.202 -4.819 12.337 1.00 92.12 93 VAL A O 1
ATOM 764 N N . GLU A 1 94 ? -28.268 -7.026 12.737 1.00 92.19 94 GLU A N 1
ATOM 765 C CA . GLU A 1 94 ? -29.728 -7.112 12.788 1.00 92.19 94 GLU A CA 1
ATOM 766 C C . GLU A 1 94 ? -30.258 -6.594 14.137 1.00 92.19 94 GLU A C 1
ATOM 768 O O . GLU A 1 94 ? -29.834 -7.033 15.210 1.00 92.19 94 GLU A O 1
ATOM 773 N N . ILE A 1 95 ? -31.202 -5.649 14.095 1.00 92.88 95 ILE A N 1
ATOM 774 C CA . ILE A 1 95 ? -31.840 -5.090 15.294 1.00 92.88 95 ILE A CA 1
ATOM 775 C C . ILE A 1 95 ? -33.157 -5.830 15.548 1.00 92.88 95 ILE A C 1
ATOM 777 O O . ILE A 1 95 ? -34.128 -5.650 14.812 1.00 92.88 95 ILE A O 1
ATOM 781 N N . ASP A 1 96 ? -33.204 -6.632 16.611 1.00 93.44 96 ASP A N 1
ATOM 782 C CA . ASP A 1 96 ? -34.414 -7.325 17.048 1.00 93.44 96 ASP A CA 1
ATOM 783 C C . ASP A 1 96 ? -35.284 -6.383 17.897 1.00 93.44 96 ASP A C 1
ATOM 785 O O . ASP A 1 96 ? -34.880 -5.891 18.944 1.00 93.44 96 ASP A O 1
ATOM 789 N N . LEU A 1 97 ? -36.506 -6.105 17.450 1.00 94.69 97 LEU A N 1
ATOM 790 C CA . LEU A 1 97 ? -37.464 -5.284 18.202 1.00 94.69 97 LEU A CA 1
ATOM 791 C C . LEU A 1 97 ? -38.545 -6.124 18.896 1.00 94.69 97 LEU A C 1
ATOM 793 O O . LEU A 1 97 ? -39.431 -5.572 19.548 1.00 94.69 97 LEU A O 1
ATOM 797 N N . ILE A 1 98 ? -38.510 -7.446 18.723 1.00 95.44 98 ILE A N 1
ATOM 798 C CA . ILE A 1 98 ? -39.523 -8.386 19.204 1.00 95.44 98 ILE A CA 1
ATOM 799 C C . ILE A 1 98 ? -39.111 -8.941 20.564 1.00 95.44 98 ILE A C 1
ATOM 801 O O . ILE A 1 98 ? -39.947 -9.023 21.466 1.00 95.44 98 ILE A O 1
ATOM 805 N N . ASN A 1 99 ? -37.838 -9.314 20.723 1.00 93.38 99 ASN A N 1
ATOM 806 C CA . ASN A 1 99 ? -37.334 -9.870 21.971 1.00 93.38 99 ASN A CA 1
ATOM 807 C C . ASN A 1 99 ? -36.625 -8.809 22.842 1.00 93.38 99 ASN A C 1
ATOM 809 O O . ASN A 1 99 ? -35.472 -8.466 22.570 1.00 93.38 99 ASN A O 1
ATOM 813 N N . PRO A 1 100 ? -37.246 -8.322 23.935 1.00 89.94 100 PRO A N 1
ATOM 814 C CA . PRO A 1 100 ? -36.608 -7.351 24.824 1.00 89.94 100 PRO A CA 1
ATOM 815 C C . PRO A 1 100 ? -35.430 -7.941 25.616 1.00 89.94 100 PRO A C 1
ATOM 817 O O . PRO A 1 100 ? -34.539 -7.199 26.032 1.00 89.94 100 PRO A O 1
ATOM 820 N N . ASP A 1 101 ? -35.385 -9.264 25.802 1.00 91.12 101 ASP A N 1
ATOM 821 C CA . ASP A 1 101 ? -34.331 -9.922 26.582 1.00 91.12 101 ASP A CA 1
ATOM 822 C C . ASP A 1 101 ? -32.981 -9.919 25.849 1.00 91.12 101 ASP A C 1
ATOM 824 O O . ASP A 1 101 ? -31.931 -9.998 26.490 1.00 91.12 101 ASP A O 1
ATOM 828 N N . ALA A 1 102 ? -32.988 -9.770 24.517 1.00 90.00 102 ALA A N 1
ATOM 829 C CA . ALA A 1 102 ? -31.778 -9.697 23.698 1.00 90.00 102 ALA A CA 1
ATOM 830 C C . ALA A 1 102 ? -30.868 -8.512 24.079 1.00 90.00 102 ALA A C 1
ATOM 832 O O . ALA A 1 102 ? -29.650 -8.594 23.921 1.00 90.00 102 ALA A O 1
ATOM 833 N N . TYR A 1 103 ? -31.439 -7.443 24.646 1.00 91.12 103 TYR A N 1
ATOM 834 C CA . TYR A 1 103 ? -30.736 -6.202 24.993 1.00 91.12 103 TYR A CA 1
ATOM 835 C C . TYR A 1 103 ? -30.603 -5.974 26.507 1.00 91.12 103 TYR A C 1
ATOM 837 O O . TYR A 1 103 ? -30.284 -4.869 26.952 1.00 91.12 103 TYR A O 1
ATOM 845 N N . ALA A 1 104 ? -30.833 -7.002 27.329 1.00 89.56 104 ALA A N 1
ATOM 846 C CA . ALA A 1 104 ? -30.770 -6.876 28.782 1.00 89.56 104 ALA A CA 1
ATOM 847 C C . ALA A 1 104 ? -29.351 -6.493 29.276 1.00 89.56 104 ALA A C 1
ATOM 849 O O . ALA A 1 104 ? -28.402 -7.271 29.183 1.00 89.56 104 ALA A O 1
ATOM 850 N N . THR A 1 105 ? -29.206 -5.308 29.883 1.00 81.88 105 THR A N 1
ATOM 851 C CA . THR A 1 105 ? -27.920 -4.678 30.281 1.00 81.88 105 THR A CA 1
ATOM 852 C C . THR A 1 105 ? -27.297 -5.247 31.569 1.00 81.88 105 THR A C 1
ATOM 854 O O . THR A 1 105 ? -26.657 -4.545 32.345 1.00 81.88 105 THR A O 1
ATOM 857 N N . THR A 1 106 ? -27.501 -6.528 31.865 1.00 77.06 106 THR A N 1
ATOM 858 C CA . THR A 1 106 ? -27.071 -7.120 33.149 1.00 77.06 106 THR A CA 1
ATOM 859 C C . THR A 1 106 ? -25.586 -7.487 33.195 1.00 77.06 106 THR A C 1
ATOM 861 O O . THR A 1 106 ? -25.053 -7.779 34.268 1.00 77.06 106 THR A O 1
ATOM 864 N N . ARG A 1 107 ? -24.900 -7.493 32.046 1.00 81.38 107 ARG A N 1
ATOM 865 C CA . ARG A 1 107 ? -23.514 -7.958 31.924 1.00 81.38 107 ARG A CA 1
ATOM 866 C C . ARG A 1 107 ? -22.527 -6.816 32.145 1.00 81.38 107 ARG A C 1
ATOM 868 O O . ARG A 1 107 ? -22.691 -5.727 31.606 1.00 81.38 107 ARG A O 1
ATOM 875 N N . LYS A 1 108 ? -21.484 -7.090 32.932 1.00 86.19 108 LYS A N 1
ATOM 876 C CA . LYS A 1 108 ? -20.320 -6.204 33.043 1.00 86.19 108 LYS A CA 1
ATOM 877 C C . LYS A 1 108 ? -19.534 -6.256 31.735 1.00 86.19 108 LYS A C 1
ATOM 879 O O . LYS A 1 108 ? -19.430 -7.328 31.141 1.00 86.19 108 LYS A O 1
ATOM 884 N N . ILE A 1 109 ? -18.998 -5.112 31.324 1.00 88.44 109 ILE A N 1
ATOM 885 C CA . ILE A 1 109 ? -18.155 -5.010 30.134 1.00 88.44 109 ILE A CA 1
ATOM 886 C C . ILE A 1 109 ? -16.868 -5.821 30.320 1.00 88.44 109 ILE A C 1
ATOM 888 O O . ILE A 1 109 ? -16.354 -5.916 31.439 1.00 88.44 109 ILE A O 1
ATOM 892 N N . THR A 1 110 ? -16.391 -6.454 29.250 1.00 90.31 110 THR A N 1
ATOM 893 C CA . THR A 1 110 ? -15.105 -7.158 29.273 1.00 90.31 110 THR A CA 1
ATOM 894 C C . THR A 1 110 ? -13.959 -6.171 29.052 1.00 90.31 110 THR A C 1
ATOM 896 O O . THR A 1 110 ? -14.163 -5.103 28.485 1.00 90.31 110 THR A O 1
ATOM 899 N N . GLU A 1 111 ? -12.747 -6.520 29.485 1.00 90.81 111 GLU A N 1
ATOM 900 C CA . GLU A 1 111 ? -11.551 -5.688 29.263 1.00 90.81 111 GLU A CA 1
ATOM 901 C C . GLU A 1 111 ? -11.266 -5.478 27.760 1.00 90.81 111 GLU A C 1
ATOM 903 O O . GLU A 1 111 ? -10.813 -4.412 27.347 1.00 90.81 111 GLU A O 1
ATOM 908 N N . GLU A 1 112 ? -11.581 -6.473 26.921 1.00 90.94 112 GLU A N 1
ATOM 909 C CA . GLU A 1 112 ? -11.452 -6.367 25.462 1.00 90.94 112 GLU A CA 1
ATOM 910 C C . GLU A 1 112 ? -12.448 -5.356 24.878 1.00 90.94 112 GLU A C 1
ATOM 912 O O . GLU A 1 112 ? -12.064 -4.531 24.049 1.00 90.94 112 GLU A O 1
ATOM 917 N N . ASP A 1 113 ? -13.698 -5.381 25.350 1.00 91.12 113 ASP A N 1
ATOM 918 C CA . ASP A 1 113 ? -14.739 -4.436 24.936 1.00 91.12 113 ASP A CA 1
ATOM 919 C C . ASP A 1 113 ? -14.455 -3.019 25.452 1.00 91.12 113 ASP A C 1
ATOM 921 O O . ASP A 1 113 ? -14.671 -2.044 24.737 1.00 91.12 113 ASP A O 1
ATOM 925 N N . GLU A 1 114 ? -13.939 -2.887 26.678 1.00 89.81 114 GLU A N 1
ATOM 926 C CA . GLU A 1 114 ? -13.568 -1.599 27.274 1.00 89.81 114 GLU A CA 1
ATOM 927 C C . GLU A 1 114 ? -12.506 -0.884 26.430 1.00 89.81 114 GLU A C 1
ATOM 929 O O . GLU A 1 114 ? -12.627 0.311 26.165 1.00 89.81 114 GLU A O 1
ATOM 934 N N . LYS A 1 115 ? -11.530 -1.629 25.899 1.00 88.56 115 LYS A N 1
ATOM 935 C CA . LYS A 1 115 ? -10.507 -1.087 24.999 1.00 88.56 115 LYS A CA 1
ATOM 936 C C . LYS A 1 115 ? -11.076 -0.557 23.680 1.00 88.56 115 LYS A C 1
ATOM 938 O O . LYS A 1 115 ? -10.530 0.385 23.114 1.00 88.56 115 LYS A O 1
ATOM 943 N N . LEU A 1 116 ? -12.157 -1.146 23.168 1.00 90.44 116 LEU A N 1
ATOM 944 C CA . LEU A 1 116 ? -12.826 -0.650 21.959 1.00 90.44 116 LEU A CA 1
ATOM 945 C C . LEU A 1 116 ? -13.560 0.677 22.203 1.00 90.44 116 LEU A C 1
ATOM 947 O O . LEU A 1 116 ? -13.829 1.401 21.246 1.00 90.44 116 LEU A O 1
ATOM 951 N N . LEU A 1 117 ? -13.880 0.992 23.463 1.00 89.12 117 LEU A N 1
ATOM 952 C CA . LEU A 1 117 ? -14.492 2.262 23.859 1.00 89.12 117 LEU A CA 1
ATOM 953 C C . LEU A 1 117 ? -13.470 3.389 24.054 1.00 89.12 117 LEU A C 1
ATOM 955 O O . LEU A 1 117 ? -13.872 4.550 24.153 1.00 89.12 117 LEU A O 1
ATOM 959 N N . GLU A 1 118 ? -12.172 3.080 24.127 1.00 85.31 118 GLU A N 1
ATOM 960 C CA . GLU A 1 118 ? -11.122 4.095 24.208 1.00 85.31 118 GLU A CA 1
ATOM 961 C C . GLU A 1 118 ? -11.136 4.954 22.933 1.00 85.31 118 GLU A C 1
ATOM 963 O O . GLU A 1 118 ? -10.992 4.453 21.816 1.00 85.31 118 GLU A O 1
ATOM 968 N N . GLU A 1 119 ? -11.293 6.274 23.084 1.00 83.19 119 GLU A N 1
ATOM 969 C CA . GLU A 1 119 ? -11.084 7.208 21.974 1.00 83.19 119 GLU A CA 1
ATOM 970 C C . GLU A 1 119 ? -9.642 7.051 21.465 1.00 83.19 119 GLU A C 1
ATOM 972 O O . GLU A 1 119 ? -8.732 6.829 22.272 1.00 83.19 119 GLU A O 1
ATOM 977 N N . GLU A 1 120 ? -9.411 7.173 20.147 1.00 77.69 120 GLU A N 1
ATOM 978 C CA . GLU A 1 120 ? -8.061 7.130 19.567 1.00 77.69 120 GLU A CA 1
ATOM 979 C C . GLU A 1 120 ? -7.244 8.325 20.086 1.00 77.69 120 GLU A C 1
ATOM 981 O O . GLU A 1 120 ? -7.134 9.393 19.478 1.00 77.69 120 GLU A O 1
ATOM 986 N N . THR A 1 121 ? -6.695 8.163 21.283 1.00 67.06 121 THR A N 1
ATOM 987 C CA . THR A 1 121 ? -5.980 9.203 21.993 1.00 67.06 121 THR A CA 1
ATOM 988 C C . THR A 1 121 ? -4.544 9.224 21.487 1.00 67.06 121 THR A C 1
ATOM 990 O O . THR A 1 121 ? -3.766 8.286 21.639 1.00 67.06 121 THR A O 1
ATOM 993 N N . ALA A 1 122 ? -4.203 10.370 20.897 1.00 59.59 122 ALA A N 1
ATOM 994 C CA . ALA A 1 122 ? -2.913 10.760 20.339 1.00 59.59 122 ALA A CA 1
ATOM 995 C C . ALA A 1 122 ? -2.592 10.239 18.929 1.00 59.59 122 ALA A C 1
ATOM 997 O O . ALA A 1 122 ? -2.334 9.065 18.686 1.00 59.59 122 ALA A O 1
ATOM 998 N N . SER A 1 123 ? -2.414 11.207 18.021 1.00 67.50 123 SER A N 1
ATOM 999 C CA . SER A 1 123 ? -1.708 11.008 16.757 1.00 67.50 123 SER A CA 1
ATOM 1000 C C . SER A 1 123 ? -0.446 10.154 16.977 1.00 67.50 123 SER A C 1
ATOM 1002 O O . SER A 1 123 ? 0.364 10.489 17.853 1.00 67.50 123 SER A O 1
ATOM 1004 N N . PRO A 1 124 ? -0.200 9.110 16.163 1.00 65.44 124 PRO A N 1
ATOM 1005 C CA . PRO A 1 124 ? 0.951 8.214 16.317 1.00 65.44 124 PRO A CA 1
ATOM 1006 C C . PRO A 1 124 ? 2.307 8.944 16.280 1.00 65.44 124 PRO A C 1
ATOM 1008 O O . PRO A 1 124 ? 3.327 8.411 16.727 1.00 65.44 124 PRO A O 1
ATOM 1011 N N . ALA A 1 125 ? 2.340 10.182 15.777 1.00 68.94 125 ALA A N 1
ATOM 1012 C CA . ALA A 1 125 ? 3.500 11.064 15.840 1.00 68.94 125 ALA A CA 1
ATOM 1013 C C . ALA A 1 125 ? 3.906 11.429 17.283 1.00 68.94 125 ALA A C 1
ATOM 1015 O O . ALA A 1 125 ? 5.099 11.467 17.595 1.00 68.94 125 ALA A O 1
ATOM 1016 N N . ASN A 1 126 ? 2.939 11.648 18.179 1.00 71.25 126 ASN A N 1
ATOM 1017 C CA . ASN A 1 126 ? 3.200 12.034 19.568 1.00 71.25 126 ASN A CA 1
ATOM 1018 C C . ASN A 1 126 ? 3.773 10.873 20.389 1.00 71.25 126 ASN A C 1
ATOM 1020 O O . ASN A 1 126 ? 4.702 11.079 21.172 1.00 71.25 126 ASN A O 1
ATOM 1024 N N . LEU A 1 127 ? 3.304 9.646 20.146 1.00 75.69 127 LEU A N 1
ATOM 1025 C CA . LEU A 1 127 ? 3.824 8.454 20.817 1.00 75.69 127 LEU A CA 1
ATOM 1026 C C . LEU A 1 127 ? 5.298 8.204 20.457 1.00 75.69 127 LEU A C 1
ATOM 1028 O O . LEU A 1 127 ? 6.140 8.025 21.337 1.00 75.69 127 LEU A O 1
ATOM 1032 N N . LYS A 1 128 ? 5.642 8.296 19.163 1.00 76.75 128 LYS A N 1
ATOM 1033 C CA . LYS A 1 128 ? 7.032 8.167 18.682 1.00 76.75 128 LYS A CA 1
ATOM 1034 C C . LYS A 1 128 ? 7.951 9.237 19.274 1.00 76.75 128 LYS A C 1
ATOM 1036 O O . LYS A 1 128 ? 9.084 8.935 19.647 1.00 76.75 128 LYS A O 1
ATOM 1041 N N . ARG A 1 129 ? 7.462 10.477 19.380 1.00 81.06 129 ARG A N 1
ATOM 1042 C CA . ARG A 1 129 ? 8.206 11.592 19.980 1.00 81.06 129 ARG A CA 1
ATOM 1043 C C . ARG A 1 129 ? 8.468 11.365 21.470 1.00 81.06 129 ARG A C 1
ATOM 1045 O O . ARG A 1 129 ? 9.589 11.585 21.918 1.00 81.06 129 ARG A O 1
ATOM 1052 N N . SER A 1 130 ? 7.471 10.883 22.214 1.00 81.81 130 SER A N 1
ATOM 1053 C CA . SER A 1 130 ? 7.608 10.562 23.641 1.00 81.81 130 SER A CA 1
ATOM 1054 C C . SER A 1 130 ? 8.666 9.477 23.886 1.00 81.81 130 SER A C 1
ATOM 1056 O O . SER A 1 130 ? 9.591 9.685 24.672 1.00 81.81 130 SER A O 1
ATOM 1058 N N . LEU A 1 131 ? 8.616 8.373 23.129 1.00 81.69 131 LEU A N 1
ATOM 1059 C CA . LEU A 1 131 ? 9.594 7.281 23.243 1.00 81.69 131 LEU A CA 1
ATOM 1060 C C . LEU A 1 131 ? 11.026 7.730 22.930 1.00 81.69 131 LEU A C 1
ATOM 1062 O O . LEU A 1 131 ? 11.975 7.284 23.575 1.00 81.69 131 LEU A O 1
ATOM 1066 N N . LEU A 1 132 ? 11.202 8.616 21.946 1.00 82.50 132 LEU A N 1
ATOM 1067 C CA . LEU A 1 132 ? 12.526 9.131 21.60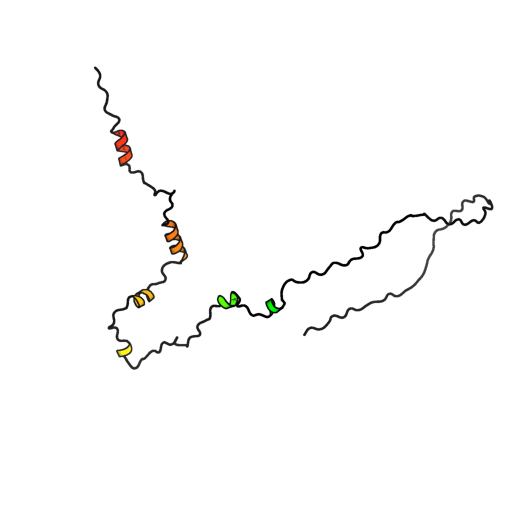7 1.00 82.50 132 LEU A CA 1
ATOM 1068 C C . LEU A 1 132 ? 13.083 10.030 22.717 1.00 82.50 132 LEU A C 1
ATOM 1070 O O . LEU A 1 132 ? 14.258 9.917 23.054 1.00 82.50 132 LEU A O 1
ATOM 1074 N N . ASN A 1 133 ? 12.234 10.861 23.323 1.00 84.69 133 ASN A N 1
ATOM 1075 C CA . ASN A 1 133 ? 12.610 11.741 24.430 1.00 84.69 133 ASN A CA 1
ATOM 1076 C C . ASN A 1 133 ? 12.927 10.975 25.727 1.00 84.69 133 ASN A C 1
ATOM 1078 O O . ASN A 1 133 ? 13.647 11.489 26.579 1.00 84.69 133 ASN A O 1
ATOM 1082 N N . GLN A 1 134 ? 12.411 9.752 25.880 1.00 85.31 134 GLN A N 1
ATOM 1083 C CA . GLN A 1 134 ? 12.731 8.853 26.994 1.00 85.31 134 GLN A CA 1
ATOM 1084 C C . GLN A 1 134 ? 13.993 8.009 26.760 1.00 85.31 134 GLN A C 1
ATOM 1086 O O . GLN A 1 134 ? 14.454 7.323 27.675 1.00 85.31 134 GLN A O 1
ATOM 1091 N N . ARG A 1 135 ? 14.575 8.032 25.553 1.00 86.12 135 ARG A N 1
ATOM 1092 C CA . ARG A 1 135 ? 15.772 7.247 25.240 1.00 86.12 135 ARG A CA 1
ATOM 1093 C C . ARG A 1 135 ? 16.955 7.749 26.070 1.00 86.12 135 ARG A C 1
ATOM 1095 O O . ARG A 1 135 ? 17.395 8.884 25.913 1.00 86.12 135 ARG A O 1
ATOM 1102 N N . SER A 1 136 ? 17.510 6.877 26.911 1.00 86.12 136 SER A N 1
ATOM 1103 C CA . SER A 1 136 ? 18.782 7.153 27.581 1.00 86.12 136 SER A CA 1
ATOM 1104 C C . SER A 1 136 ? 19.919 7.146 26.561 1.00 86.12 136 SER A C 1
ATOM 1106 O O . SER A 1 136 ? 20.023 6.234 25.737 1.00 86.12 136 SER A O 1
ATOM 1108 N N . VAL A 1 137 ? 20.761 8.174 26.610 1.00 88.50 137 VAL A N 1
ATOM 1109 C CA . VAL A 1 137 ? 21.912 8.338 25.727 1.00 88.50 137 VAL A CA 1
ATOM 1110 C C . VAL A 1 137 ? 23.163 8.422 26.604 1.00 88.50 137 VAL A C 1
ATOM 1112 O O . VAL A 1 137 ? 23.200 9.260 27.503 1.00 88.50 137 VAL A O 1
ATOM 1115 N N . PRO A 1 138 ? 24.197 7.590 26.375 1.00 89.88 138 PRO A N 1
ATOM 1116 C CA . PRO A 1 138 ? 25.284 7.397 27.343 1.00 89.88 138 PRO A CA 1
ATOM 1117 C C . PRO A 1 138 ? 26.140 8.647 27.591 1.00 89.88 138 PRO A C 1
ATOM 1119 O O . PRO A 1 138 ? 26.834 8.729 28.598 1.00 89.88 138 PRO A O 1
ATOM 1122 N N . TRP A 1 139 ? 26.096 9.624 26.688 1.00 89.50 139 TRP A N 1
ATOM 1123 C CA . TRP A 1 139 ? 26.843 10.878 26.785 1.00 89.50 139 TRP A CA 1
ATOM 1124 C C . TRP A 1 139 ? 26.007 12.061 27.292 1.00 89.50 139 TRP A C 1
ATOM 1126 O O . TRP A 1 139 ? 26.550 13.147 27.484 1.00 89.50 139 TRP A O 1
ATOM 1136 N N . LEU A 1 140 ? 24.701 11.882 27.517 1.00 87.94 140 LEU A N 1
ATOM 1137 C CA . LEU A 1 140 ? 23.796 12.960 27.910 1.00 87.94 140 LEU A CA 1
ATOM 1138 C C . LEU A 1 140 ? 23.318 12.765 29.355 1.00 87.94 140 LEU A C 1
ATOM 1140 O O . LEU A 1 140 ? 22.584 11.826 29.656 1.00 87.94 140 LEU A O 1
ATOM 1144 N N . ARG A 1 141 ? 23.721 13.665 30.261 1.00 87.38 141 ARG A N 1
ATOM 1145 C CA . ARG A 1 141 ? 23.270 13.667 31.666 1.00 87.38 141 ARG A CA 1
ATOM 1146 C C . ARG A 1 141 ? 21.984 14.478 31.848 1.00 87.38 141 ARG A C 1
ATOM 1148 O O . ARG A 1 141 ? 21.714 15.406 31.090 1.00 87.38 141 ARG A O 1
ATOM 1155 N N . LYS A 1 142 ? 21.189 14.123 32.866 1.00 87.75 142 LYS A N 1
ATOM 1156 C CA . LYS A 1 142 ? 19.982 14.873 33.252 1.00 87.75 142 LYS A CA 1
ATOM 1157 C C . LYS A 1 142 ? 20.388 16.239 33.810 1.00 87.75 142 LYS A C 1
ATOM 1159 O O . LYS A 1 142 ? 21.419 16.358 34.465 1.00 87.75 142 LYS A O 1
ATOM 1164 N N . THR A 1 143 ? 19.577 17.254 33.544 1.00 90.38 143 THR A N 1
ATOM 1165 C CA . THR A 1 143 ? 19.791 18.609 34.054 1.00 90.38 143 THR A CA 1
ATOM 1166 C C . THR A 1 143 ? 19.618 18.640 35.570 1.00 90.38 143 THR A C 1
ATOM 1168 O O . THR A 1 143 ? 18.599 18.178 36.083 1.00 90.38 143 THR A O 1
ATOM 1171 N N . GLU A 1 144 ? 20.587 19.215 36.272 1.00 87.69 144 GLU A N 1
ATOM 1172 C CA . GLU A 1 144 ? 20.492 19.539 37.695 1.00 87.69 144 GLU A CA 1
ATOM 1173 C C . GLU A 1 144 ? 20.211 21.037 37.839 1.00 87.69 144 GLU A C 1
ATOM 1175 O O . GLU A 1 144 ? 20.782 21.858 37.118 1.00 87.69 144 GLU A O 1
ATOM 1180 N N . TYR A 1 145 ? 19.322 21.399 38.760 1.00 87.62 145 TYR A N 1
ATOM 1181 C CA . TYR A 1 145 ? 19.039 22.795 39.084 1.00 87.62 145 TYR A CA 1
ATOM 1182 C C . TYR A 1 145 ? 19.886 23.219 40.287 1.00 87.62 145 TYR A C 1
ATOM 1184 O O . TYR A 1 145 ? 20.011 22.478 41.261 1.00 87.62 145 TYR A O 1
ATOM 1192 N N . ILE A 1 146 ? 20.474 24.416 40.227 1.00 85.19 146 ILE A N 1
ATOM 1193 C CA . ILE A 1 146 ? 21.257 24.973 41.335 1.00 85.19 146 ILE A CA 1
ATOM 1194 C C . ILE A 1 146 ? 20.278 25.488 42.395 1.00 85.19 146 ILE A C 1
ATOM 1196 O O . ILE A 1 146 ? 19.589 26.481 42.171 1.00 85.19 146 ILE A O 1
ATOM 1200 N N . SER A 1 147 ? 20.223 24.816 43.546 1.00 78.94 147 SER A N 1
ATOM 1201 C CA . SER A 1 147 ? 19.498 25.305 44.723 1.00 78.94 147 SER A CA 1
ATOM 1202 C C . SER A 1 147 ? 20.321 26.372 45.453 1.00 78.94 147 SER A C 1
ATOM 1204 O O . SER A 1 147 ? 21.552 26.292 45.521 1.00 78.94 147 SER A O 1
ATOM 1206 N N . THR A 1 148 ? 19.650 27.375 46.020 1.00 76.44 148 THR A N 1
ATOM 1207 C CA . THR A 1 148 ? 20.281 28.491 46.747 1.00 76.44 148 THR A CA 1
ATOM 1208 C C . THR A 1 148 ? 21.041 28.043 48.001 1.00 76.44 148 THR A C 1
ATOM 1210 O O . THR A 1 148 ? 21.942 28.747 48.454 1.00 76.44 148 THR A O 1
ATOM 1213 N N . GLU A 1 149 ? 20.760 26.848 48.525 1.00 69.12 149 GLU A N 1
ATOM 1214 C CA . GLU A 1 149 ? 21.428 26.285 49.706 1.00 69.12 149 GLU A CA 1
ATOM 1215 C C . GLU A 1 149 ? 22.910 25.930 49.473 1.00 69.12 149 GLU A C 1
ATOM 1217 O O . GLU A 1 149 ? 23.737 26.064 50.378 1.00 69.12 149 GLU A O 1
ATOM 1222 N N . GLN A 1 150 ? 23.298 25.566 48.246 1.00 61.00 150 GLN A N 1
ATOM 1223 C CA . GLN A 1 150 ? 24.678 25.161 47.939 1.00 61.00 150 GLN A CA 1
ATOM 1224 C C . GLN A 1 150 ? 25.655 26.349 47.886 1.00 61.00 150 GLN A C 1
ATOM 1226 O O . GLN A 1 150 ? 26.850 26.195 48.157 1.00 61.00 150 GLN A O 1
ATOM 1231 N N . SER A 1 151 ? 25.151 27.546 47.576 1.00 60.50 151 SER A N 1
ATOM 1232 C CA . SER A 1 151 ? 25.932 28.790 47.568 1.00 60.50 151 SER A CA 1
ATOM 1233 C C . SER A 1 151 ? 26.227 29.287 48.985 1.00 60.50 151 SER A C 1
ATOM 1235 O O . SER A 1 151 ? 27.308 29.823 49.235 1.00 60.50 151 SER A O 1
ATOM 1237 N N . SER A 1 152 ? 25.311 29.060 49.935 1.00 58.09 152 SER A N 1
ATOM 1238 C CA . SER A 1 152 ? 25.525 29.427 51.337 1.00 58.09 152 SER A CA 1
ATOM 1239 C C . SER A 1 152 ? 26.575 28.544 52.011 1.00 58.09 152 SER A C 1
ATOM 1241 O O . SER A 1 152 ? 27.461 29.098 52.659 1.00 58.09 152 SER A O 1
ATOM 1243 N N . ILE A 1 153 ? 26.571 27.219 51.790 1.00 59.06 153 ILE A N 1
ATOM 1244 C CA . ILE A 1 153 ? 27.501 26.271 52.450 1.00 59.06 153 ILE A CA 1
ATOM 1245 C C . ILE A 1 153 ? 28.981 26.602 52.172 1.00 59.06 153 ILE A C 1
ATOM 1247 O O . ILE A 1 153 ? 29.824 26.476 53.057 1.00 59.06 153 ILE A O 1
ATOM 1251 N N . LYS A 1 154 ? 29.322 27.098 50.974 1.00 55.41 154 LYS A N 1
ATOM 1252 C CA . LYS A 1 154 ? 30.708 27.502 50.652 1.00 55.41 154 LYS A CA 1
ATOM 1253 C C . LYS A 1 154 ? 31.123 28.823 51.309 1.00 55.41 154 LYS A C 1
ATOM 1255 O O . LYS A 1 154 ? 32.309 29.031 51.545 1.00 55.41 154 LYS A O 1
ATOM 1260 N N . SER A 1 155 ? 30.169 29.707 51.605 1.00 56.16 155 SER A N 1
ATOM 1261 C CA . SER A 1 155 ? 30.445 31.006 52.231 1.00 56.16 155 SER A CA 1
ATOM 1262 C C . SER A 1 155 ? 30.642 30.914 53.750 1.00 56.16 155 SER A C 1
ATOM 1264 O O . SER A 1 155 ? 31.410 31.697 54.303 1.00 56.16 155 SER A O 1
ATOM 1266 N N . THR A 1 156 ? 30.040 29.924 54.425 1.00 54.94 156 THR A N 1
ATOM 1267 C CA . THR A 1 156 ? 30.169 29.774 55.890 1.00 54.94 156 THR A CA 1
ATOM 1268 C C . THR A 1 156 ? 31.498 29.149 56.323 1.00 54.94 156 THR A C 1
ATOM 1270 O O . THR A 1 156 ? 31.883 29.291 57.478 1.00 54.94 156 THR A O 1
ATOM 1273 N N . LEU A 1 157 ? 32.211 28.467 55.419 1.00 55.06 157 LEU A N 1
ATOM 1274 C CA . LEU A 1 157 ? 33.472 27.774 55.722 1.00 55.06 157 LEU A CA 1
ATOM 1275 C C . LEU A 1 157 ? 34.719 28.658 55.546 1.00 55.06 157 LEU A C 1
ATOM 1277 O O . LEU A 1 157 ? 35.831 28.201 55.793 1.00 55.06 157 LEU A O 1
ATOM 1281 N N . LYS A 1 158 ? 34.558 29.924 55.133 1.00 53.09 158 LYS A N 1
ATOM 1282 C CA . LYS A 1 158 ? 35.672 30.858 54.890 1.00 53.09 158 LYS A CA 1
ATOM 1283 C C . LYS A 1 158 ? 35.699 32.057 55.844 1.00 53.09 158 LYS A C 1
ATOM 1285 O O . LYS A 1 158 ? 36.183 33.121 55.475 1.00 53.09 158 LYS A O 1
ATOM 1290 N N . MET A 1 159 ? 35.187 31.887 57.059 1.00 56.91 159 MET A N 1
ATOM 1291 C CA . MET A 1 159 ? 35.316 32.860 58.148 1.00 56.91 159 MET A CA 1
ATOM 1292 C C . MET A 1 159 ? 35.605 32.110 59.447 1.00 56.91 159 MET A C 1
ATOM 1294 O O . MET A 1 159 ? 34.690 31.782 60.194 1.00 56.91 159 MET A O 1
ATOM 1298 N N . GLY A 1 160 ? 36.874 31.789 59.698 1.00 57.47 160 GLY A N 1
ATOM 1299 C CA . GLY A 1 160 ? 37.217 31.061 60.917 1.00 57.47 160 GLY A CA 1
ATOM 1300 C C . GLY A 1 160 ? 38.680 30.699 61.133 1.00 57.47 160 GLY A C 1
ATOM 1301 O O . GLY A 1 160 ? 38.915 29.679 61.756 1.00 57.47 160 GLY A O 1
ATOM 1302 N N . GLU A 1 161 ? 39.656 31.485 60.667 1.00 53.94 161 GLU A N 1
ATOM 1303 C CA . GLU A 1 161 ? 41.030 31.350 61.178 1.00 53.94 161 GLU A CA 1
ATOM 1304 C C . GLU A 1 161 ? 41.781 32.685 61.110 1.00 53.94 161 GLU A C 1
ATOM 1306 O O . GLU A 1 161 ? 42.421 33.019 60.118 1.00 53.94 161 GLU A O 1
ATOM 1311 N N . VAL A 1 162 ? 41.672 33.464 62.188 1.00 51.50 162 VAL A N 1
ATOM 1312 C CA . VAL A 1 162 ? 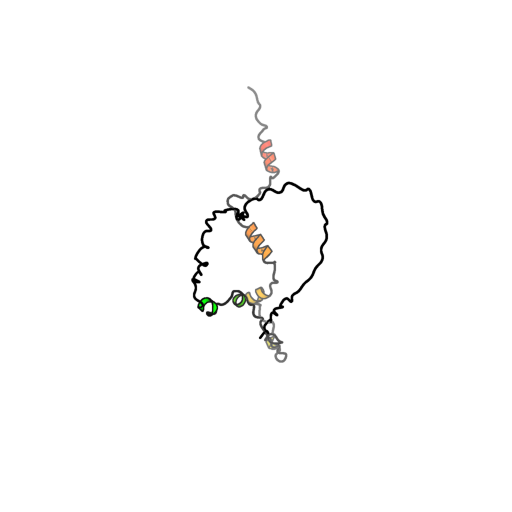42.685 34.443 62.598 1.00 51.50 162 VAL A CA 1
ATOM 1313 C C . VAL A 1 162 ? 42.675 34.473 64.121 1.00 51.50 162 VAL A C 1
ATOM 1315 O O . VAL A 1 162 ? 41.766 35.071 64.694 1.00 51.50 162 VAL A O 1
ATOM 1318 N N . ARG A 1 163 ? 43.685 33.890 64.782 1.00 39.50 163 ARG A N 1
ATOM 1319 C CA . ARG A 1 163 ? 44.223 34.456 66.030 1.00 39.50 163 ARG A CA 1
ATOM 1320 C C . ARG A 1 163 ? 45.750 34.284 66.109 1.00 39.50 163 ARG A C 1
ATOM 1322 O O . ARG A 1 163 ? 46.247 33.227 65.732 1.00 39.50 163 ARG A O 1
ATOM 1329 N N . PRO A 1 164 ? 46.469 35.339 66.535 1.00 58.66 164 PRO A N 1
ATOM 1330 C CA . PRO A 1 164 ? 47.927 35.391 66.601 1.00 58.66 164 PRO A CA 1
ATOM 1331 C C . PRO A 1 164 ? 48.479 34.794 67.909 1.00 58.66 164 PRO A C 1
ATOM 1333 O O . PRO A 1 164 ? 47.710 34.611 68.849 1.00 58.66 164 PRO A O 1
ATOM 1336 N N . TYR A 1 165 ? 49.799 34.541 67.880 1.00 43.41 165 TYR A N 1
ATOM 1337 C CA . TYR A 1 165 ? 50.749 34.083 68.917 1.00 43.41 165 TYR A CA 1
ATOM 1338 C C . TYR A 1 165 ? 50.222 33.770 70.322 1.00 43.41 165 TYR A C 1
ATOM 1340 O O . TYR A 1 165 ? 49.742 34.701 71.008 1.00 43.41 165 TYR A O 1
#

Foldseek 3Di:
DDDDDDDDDDDDDDDDDDDDDDDDDDDDDDDDPDDPPPPDPDDDDDDDDDDDDPDDDDDDDDPDDPCVVVDDDDDVCNVPDDDDDPADPCNPDDDDPPDPVVPDPPDDDDPVRVVVVDDPPDDVVVVVVVVVVPDDDPPDDDDDDDDPVVVVVVVVVPPDDDDDD

Radius of gyration: 53.31 Å; chains: 1; bounding box: 92×62×153 Å

Sequence (165 aa):
MAPPITQQATTNPNSTSGGSSISTNRLERDSKKHDRRSDLVCRVRYTNVLPDLPFDPKFLRYPFSQDRFVRYKPTSLEKNYRWDLLTEHDVGVEIDLINPDAYATTRKITEEDEKLLEEETASPANLKRSLLNQRSVPWLRKTEYISTEQSSIKSTLKMGEVRPY